Protein AF-A0A7C3TQ28-F1 (afdb_monomer)

Mean predicted aligned error: 7.17 Å

Foldseek 3Di:
DVVVPDPPDPQDPVNVQQDLDLVSDPDPCCCRPPPHPNVVCLQVLNDDDDDDDDDPPPCPVSVLVNSVNSHQAAEDEDELQVAEPVNVVVVVVVVVVCVPVGHYHYHYPPCVSRDD

pLDDT: mean 84.2, std 14.9, range [29.84, 94.56]

Structure (mmCIF, N/CA/C/O backbone):
data_AF-A0A7C3TQ28-F1
#
_entry.id   AF-A0A7C3TQ28-F1
#
loop_
_atom_site.group_PDB
_atom_site.id
_atom_site.type_symbol
_atom_site.label_atom_id
_atom_site.label_alt_id
_atom_site.label_comp_id
_atom_site.label_asym_id
_atom_site.label_entity_id
_atom_site.label_seq_id
_atom_site.pdbx_PDB_ins_code
_atom_site.Cartn_x
_atom_site.Cartn_y
_atom_site.Cartn_z
_atom_site.occupancy
_atom_site.B_iso_or_equiv
_atom_site.auth_seq_id
_atom_site.auth_comp_id
_atom_site.auth_asym_id
_atom_site.auth_atom_id
_atom_site.pdbx_PDB_model_num
ATOM 1 N N . MET A 1 1 ? -6.542 19.954 14.123 1.00 40.75 1 MET A N 1
ATOM 2 C CA . MET A 1 1 ? -6.473 18.575 13.577 1.00 40.75 1 MET A CA 1
ATOM 3 C C . MET A 1 1 ? -6.877 18.486 12.107 1.00 40.75 1 MET A C 1
ATOM 5 O O . MET A 1 1 ? -6.387 17.595 11.436 1.00 40.75 1 MET A O 1
ATOM 9 N N . THR A 1 2 ? -7.681 19.415 11.577 1.00 30.30 2 THR A N 1
ATOM 10 C CA . THR A 1 2 ? -8.014 19.492 10.137 1.00 30.30 2 THR A CA 1
ATOM 11 C C . THR A 1 2 ? -6.888 20.097 9.282 1.00 30.30 2 THR A C 1
ATOM 13 O O . THR A 1 2 ? -6.755 19.768 8.112 1.00 30.30 2 THR A O 1
ATOM 16 N N . GLU A 1 3 ? -6.019 20.922 9.873 1.00 29.84 3 GLU A N 1
ATOM 17 C CA . GLU A 1 3 ? -4.940 21.629 9.154 1.00 29.84 3 GLU A CA 1
ATOM 18 C C . GLU A 1 3 ? -3.706 20.771 8.822 1.00 29.84 3 GLU A C 1
ATOM 20 O O . GLU A 1 3 ? -2.840 21.217 8.077 1.00 29.84 3 GLU A O 1
ATOM 25 N N . LEU A 1 4 ? -3.620 19.528 9.316 1.00 40.38 4 LEU A N 1
ATOM 26 C 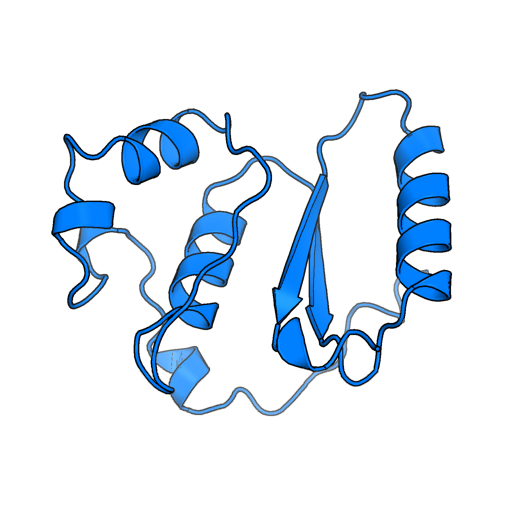CA . LEU A 1 4 ? -2.503 18.628 8.992 1.00 40.38 4 LEU A CA 1
ATOM 27 C C . LEU A 1 4 ? -2.692 17.886 7.651 1.00 40.38 4 LEU A C 1
ATOM 29 O O . LEU A 1 4 ? -1.796 17.164 7.223 1.00 40.38 4 LEU A O 1
ATOM 33 N N . PHE A 1 5 ? -3.845 18.053 6.990 1.00 47.12 5 PHE A N 1
ATOM 34 C CA . PHE A 1 5 ? -4.251 17.232 5.840 1.00 47.12 5 PHE A CA 1
ATOM 35 C C . PHE A 1 5 ? -4.404 17.990 4.516 1.00 47.12 5 PHE A C 1
ATOM 37 O O . PHE A 1 5 ? -4.605 17.364 3.481 1.00 47.12 5 PHE A O 1
ATOM 44 N N . GLU A 1 6 ? -4.239 19.310 4.506 1.00 40.88 6 GLU A N 1
ATOM 45 C CA . GLU A 1 6 ? -4.383 20.133 3.300 1.00 40.88 6 GLU A CA 1
ATOM 46 C C . GLU A 1 6 ? -3.047 20.787 2.943 1.00 40.88 6 GLU A C 1
ATOM 48 O O . GLU A 1 6 ? -2.854 21.997 3.048 1.00 40.88 6 GLU A O 1
ATOM 53 N N . HIS A 1 7 ? -2.080 19.976 2.508 1.00 43.59 7 HIS A N 1
ATOM 54 C CA . HIS A 1 7 ? -0.952 20.521 1.763 1.00 43.59 7 HIS A CA 1
ATOM 55 C C . HIS A 1 7 ? -1.277 20.456 0.271 1.00 43.59 7 HIS A C 1
ATOM 57 O O . HIS A 1 7 ? -0.989 19.466 -0.406 1.00 43.59 7 HIS A O 1
ATOM 63 N N . ASN A 1 8 ? -1.882 21.540 -0.221 1.00 52.53 8 ASN A N 1
ATOM 64 C CA . ASN A 1 8 ? -2.004 21.869 -1.639 1.00 52.53 8 ASN A CA 1
ATOM 65 C C . ASN A 1 8 ? -0.602 21.908 -2.272 1.00 52.53 8 ASN A C 1
ATOM 67 O O . ASN A 1 8 ? 0.079 22.932 -2.307 1.00 52.53 8 ASN A O 1
ATOM 71 N N . LYS A 1 9 ? -0.138 20.748 -2.737 1.00 46.59 9 LYS A N 1
ATOM 72 C CA . LYS A 1 9 ? 1.142 20.568 -3.417 1.00 46.59 9 LYS A CA 1
ATOM 73 C C . LYS A 1 9 ? 0.840 20.462 -4.898 1.00 46.59 9 LYS A C 1
ATOM 75 O O . LYS A 1 9 ? 0.082 19.578 -5.286 1.00 46.59 9 LYS A O 1
ATOM 80 N N . ASN A 1 10 ? 1.444 21.339 -5.701 1.00 47.03 10 ASN A N 1
ATOM 81 C CA . ASN A 1 10 ? 1.522 21.222 -7.159 1.00 47.03 10 ASN A CA 1
ATOM 82 C C . ASN A 1 10 ? 1.535 19.745 -7.572 1.00 47.03 10 ASN A C 1
ATOM 84 O O . ASN A 1 10 ? 2.526 19.045 -7.354 1.00 47.03 10 ASN A O 1
ATOM 88 N N . LEU A 1 11 ? 0.400 19.263 -8.084 1.00 55.84 11 LEU A N 1
ATOM 89 C CA . LEU A 1 11 ? 0.210 17.862 -8.427 1.00 55.84 11 LEU A CA 1
ATOM 90 C C . LEU A 1 11 ? 1.281 17.490 -9.455 1.00 55.84 11 LEU A C 1
ATOM 92 O O . LEU A 1 11 ? 1.285 18.012 -10.573 1.00 55.84 11 LEU A O 1
ATOM 96 N N . LEU A 1 12 ? 2.220 16.623 -9.054 1.00 64.81 12 LEU A N 1
ATOM 97 C CA . LEU A 1 12 ? 3.269 16.100 -9.932 1.00 64.81 12 LEU A CA 1
ATOM 98 C C . LEU A 1 12 ? 2.622 15.602 -11.227 1.00 64.81 12 LEU A C 1
ATOM 100 O O . LEU A 1 12 ? 1.536 15.032 -11.175 1.00 64.81 12 LEU A O 1
ATOM 104 N N . LEU A 1 13 ? 3.267 15.745 -12.385 1.00 70.00 13 LEU A N 1
ATOM 105 C CA . LEU A 1 13 ? 2.697 15.228 -13.640 1.00 70.00 13 LEU A CA 1
ATOM 106 C C . LEU A 1 13 ? 2.318 13.743 -13.533 1.00 70.00 13 LEU A C 1
ATOM 108 O O . LEU A 1 13 ? 1.267 13.344 -14.019 1.00 70.00 13 LEU A O 1
ATOM 112 N N . SER A 1 14 ? 3.110 12.955 -12.801 1.00 68.94 14 SER A N 1
ATOM 113 C CA . SER A 1 14 ? 2.822 11.548 -12.499 1.00 68.94 14 SER A CA 1
ATOM 114 C C . SER A 1 14 ? 1.499 11.333 -11.762 1.00 68.94 14 SER A C 1
ATOM 116 O O . SER A 1 14 ? 0.874 10.290 -11.922 1.00 68.94 14 SER A O 1
ATOM 118 N N . SER A 1 15 ? 1.041 12.316 -10.984 1.00 70.94 15 SER A N 1
ATOM 119 C CA . SER A 1 15 ? -0.239 12.234 -10.287 1.00 70.94 15 SER A CA 1
ATOM 120 C C . SER A 1 15 ? -1.452 12.303 -11.227 1.00 70.94 15 SER A C 1
ATOM 122 O O . SER A 1 15 ? -2.513 11.791 -10.886 1.00 70.94 15 SER A O 1
ATOM 124 N N . ARG A 1 16 ? -1.287 12.876 -12.429 1.00 77.00 16 ARG A N 1
ATOM 125 C CA . ARG A 1 16 ? -2.346 12.988 -13.450 1.00 77.00 16 ARG A CA 1
ATOM 126 C C . ARG A 1 16 ? -2.591 11.689 -14.220 1.00 77.00 16 ARG A C 1
ATOM 128 O O . ARG A 1 16 ? -3.593 11.587 -14.912 1.00 77.00 16 ARG A O 1
ATOM 135 N N . PHE A 1 17 ? -1.674 10.729 -14.116 1.00 79.81 17 PHE A N 1
ATOM 136 C CA . PHE A 1 17 ? -1.713 9.455 -14.838 1.00 79.81 17 PHE A CA 1
ATOM 137 C C . PHE A 1 17 ? -1.817 8.257 -13.888 1.00 79.81 17 PHE A C 1
ATOM 139 O O . PHE A 1 17 ? -1.406 7.153 -14.246 1.00 79.81 17 PHE A O 1
ATOM 146 N N . LEU A 1 18 ? -2.299 8.458 -12.653 1.00 84.25 18 LEU A N 1
ATOM 147 C CA . LEU A 1 18 ? -2.566 7.310 -11.794 1.00 84.25 18 LEU A CA 1
ATOM 148 C C . LEU A 1 18 ? -3.729 6.494 -12.359 1.00 84.25 18 LEU A C 1
ATOM 150 O O . LEU A 1 18 ? -4.737 7.082 -12.738 1.00 84.25 18 LEU A O 1
ATOM 154 N N . PRO A 1 19 ? -3.610 5.161 -12.357 1.00 88.00 19 PRO A N 1
ATOM 155 C CA . PRO A 1 19 ? -4.718 4.300 -12.727 1.00 88.00 19 PRO A CA 1
ATOM 156 C C . PRO A 1 19 ? -5.860 4.435 -11.712 1.00 88.00 19 PRO A C 1
ATOM 158 O O . PRO A 1 19 ? -5.626 4.541 -10.502 1.00 88.00 19 PRO A O 1
ATOM 161 N N . GLU A 1 20 ? -7.096 4.391 -12.203 1.00 89.31 20 GLU A N 1
ATOM 162 C CA . GLU A 1 20 ? -8.319 4.380 -11.389 1.00 89.31 20 GLU A CA 1
ATOM 163 C C . GLU A 1 20 ? -8.812 2.947 -11.110 1.00 89.31 20 GLU A C 1
ATOM 165 O O . GLU A 1 20 ? -9.593 2.689 -10.185 1.00 89.31 20 GLU A O 1
ATOM 170 N N . SER A 1 21 ? -8.316 1.980 -11.882 1.00 91.19 21 SER A N 1
ATOM 171 C CA . SER A 1 21 ? -8.663 0.566 -11.778 1.00 91.19 21 SER A CA 1
ATOM 172 C C . SER A 1 21 ? -7.442 -0.344 -11.945 1.00 91.19 21 SER A C 1
ATOM 174 O O . SER A 1 21 ? -6.406 0.056 -12.474 1.00 91.19 21 SER A O 1
ATOM 176 N N . PHE A 1 22 ? -7.553 -1.602 -11.501 1.00 90.81 22 PHE A N 1
ATOM 177 C CA . PHE A 1 22 ? -6.498 -2.602 -11.723 1.00 90.81 22 PHE A CA 1
ATOM 178 C C . PHE A 1 22 ? -6.275 -2.896 -13.207 1.00 90.81 22 PHE A C 1
ATOM 180 O O . PHE A 1 22 ? -5.162 -3.234 -13.598 1.00 90.81 22 PHE A O 1
ATOM 187 N N . ASP A 1 23 ? -7.317 -2.751 -14.025 1.00 89.44 23 ASP A N 1
ATOM 188 C CA . ASP A 1 23 ? -7.265 -3.057 -15.454 1.00 89.44 23 ASP A CA 1
ATOM 189 C C . ASP A 1 23 ? -6.555 -1.941 -16.255 1.00 89.44 23 ASP A C 1
ATOM 191 O O . ASP A 1 23 ? -5.995 -2.207 -17.317 1.00 89.44 23 ASP A O 1
ATOM 195 N N . GLU A 1 24 ? -6.493 -0.718 -15.713 1.00 90.38 24 GLU A N 1
ATOM 196 C CA . GLU A 1 24 ? -5.674 0.394 -16.228 1.00 90.38 24 GLU A CA 1
ATOM 197 C C . GLU A 1 24 ? -4.207 0.326 -15.781 1.00 90.38 24 GLU A C 1
ATOM 199 O O . GLU A 1 24 ? -3.355 1.046 -16.310 1.00 90.38 24 GLU A O 1
ATOM 204 N N . PHE A 1 25 ? -3.884 -0.515 -14.794 1.00 90.81 25 PHE A N 1
ATOM 205 C CA . PHE A 1 25 ? -2.525 -0.618 -14.280 1.00 90.81 25 PHE A CA 1
ATOM 206 C C . PHE A 1 25 ? -1.621 -1.307 -15.309 1.00 90.81 25 PHE A C 1
ATOM 208 O O . PHE A 1 25 ? -1.733 -2.503 -15.587 1.00 90.81 25 PHE A O 1
ATOM 215 N N . VAL A 1 26 ? -0.683 -0.550 -15.878 1.00 89.25 26 VAL A N 1
ATOM 216 C CA . VAL A 1 26 ? 0.249 -1.078 -16.878 1.00 89.25 26 VAL A CA 1
ATOM 217 C C . VAL A 1 26 ? 1.351 -1.892 -16.197 1.00 89.25 26 VAL A C 1
ATOM 219 O O . VAL A 1 26 ? 2.112 -1.388 -15.372 1.00 89.25 26 VAL A O 1
ATOM 222 N N . GLY A 1 27 ? 1.477 -3.161 -16.591 1.00 87.00 27 GLY A N 1
ATOM 223 C CA . GLY A 1 27 ? 2.468 -4.088 -16.040 1.00 87.00 27 GLY A CA 1
ATOM 224 C C . GLY A 1 27 ? 1.956 -4.851 -14.816 1.00 87.00 27 GLY A C 1
ATOM 225 O O . GLY A 1 27 ? 0.772 -4.838 -14.511 1.00 87.00 27 GLY A O 1
ATOM 226 N N . GLN A 1 28 ? 2.842 -5.597 -14.148 1.00 87.56 28 GLN A N 1
ATOM 227 C CA . GLN A 1 28 ? 2.527 -6.345 -12.916 1.00 87.56 28 GLN A CA 1
ATOM 228 C C . GLN A 1 28 ? 1.303 -7.289 -13.002 1.00 87.56 28 GLN A C 1
ATOM 230 O O . GLN A 1 28 ? 0.687 -7.601 -11.986 1.00 87.56 28 GLN A O 1
ATOM 235 N N . LYS A 1 29 ? 0.961 -7.811 -14.193 1.00 87.81 29 LYS A N 1
ATOM 236 C CA . LYS A 1 29 ? -0.205 -8.704 -14.396 1.00 87.81 29 LYS A CA 1
ATOM 237 C C . LYS A 1 29 ? -0.195 -9.941 -13.493 1.00 87.81 29 LYS A C 1
ATOM 239 O O . LYS A 1 29 ? -1.247 -10.414 -13.084 1.00 87.81 29 LYS A O 1
ATOM 244 N N . HIS A 1 30 ? 0.985 -10.452 -13.156 1.00 87.25 30 HIS A N 1
ATOM 245 C CA . HIS A 1 30 ? 1.121 -11.578 -12.232 1.00 87.25 30 HIS A CA 1
ATOM 246 C C . HIS A 1 30 ? 0.652 -11.239 -10.802 1.00 87.25 30 HIS A C 1
ATOM 248 O O . HIS A 1 30 ? 0.215 -12.132 -10.088 1.00 87.25 30 HIS A O 1
ATOM 254 N N . LEU A 1 31 ? 0.688 -9.961 -10.404 1.00 89.00 31 LEU A N 1
ATOM 255 C CA . LEU A 1 31 ? 0.214 -9.475 -9.102 1.00 89.00 31 LEU A CA 1
ATOM 256 C C . LEU A 1 31 ? -1.208 -8.908 -9.134 1.00 89.00 31 LEU A C 1
ATOM 258 O O . LEU A 1 31 ? -1.828 -8.840 -8.082 1.00 89.00 31 LEU A O 1
ATOM 262 N N . LEU A 1 32 ? -1.691 -8.444 -10.294 1.00 91.44 32 LEU A N 1
ATOM 263 C CA . LEU A 1 32 ? -2.949 -7.684 -10.418 1.00 91.44 32 LEU A CA 1
ATOM 264 C C . LEU A 1 32 ? -3.969 -8.310 -11.387 1.00 91.44 32 LEU A C 1
ATOM 266 O O . LEU A 1 32 ? -5.003 -7.709 -11.692 1.00 91.44 32 LEU A O 1
ATOM 270 N N . SER A 1 33 ? -3.703 -9.516 -11.894 1.00 91.56 33 SER A N 1
ATOM 271 C CA . SER A 1 33 ? -4.696 -10.284 -12.656 1.00 91.56 33 SER A CA 1
ATOM 272 C C . SER A 1 33 ? -5.898 -10.629 -11.779 1.00 91.56 33 SER A C 1
ATOM 274 O O . SER A 1 33 ? -5.790 -10.670 -10.554 1.00 91.56 33 SER A O 1
ATOM 276 N N . LYS A 1 34 ? -7.053 -10.875 -12.406 1.00 90.06 34 LYS A N 1
ATOM 277 C CA . LYS A 1 34 ? -8.306 -11.198 -11.700 1.00 90.06 34 LYS A CA 1
ATOM 278 C C . LYS A 1 34 ? -8.165 -12.395 -10.755 1.00 90.06 34 LYS A C 1
ATOM 280 O O . LYS A 1 34 ? -8.732 -12.367 -9.676 1.00 90.06 34 LYS A O 1
ATOM 285 N N . ASP A 1 35 ? -7.332 -13.365 -11.122 1.00 90.81 35 ASP A N 1
ATOM 286 C CA . ASP A 1 35 ? -7.096 -14.580 -10.331 1.00 90.81 35 ASP A CA 1
ATOM 287 C C . ASP A 1 35 ? -5.914 -14.445 -9.354 1.00 90.81 35 ASP A C 1
ATOM 289 O O . ASP A 1 35 ? -5.531 -15.403 -8.681 1.00 90.81 35 ASP A O 1
ATOM 293 N N . SER A 1 36 ? -5.282 -13.269 -9.285 1.00 93.62 36 SER A N 1
ATOM 294 C CA . SER A 1 36 ? -4.155 -13.059 -8.381 1.00 93.62 36 SER A CA 1
ATOM 295 C C . SER A 1 36 ? -4.622 -12.914 -6.935 1.00 93.62 36 SER A C 1
ATOM 297 O O . SER A 1 36 ? -5.611 -12.243 -6.620 1.00 93.62 36 SER A O 1
ATOM 299 N N . VAL A 1 37 ? -3.838 -13.501 -6.030 1.00 93.19 37 VAL A N 1
ATOM 300 C CA . VAL A 1 37 ? -4.091 -13.444 -4.585 1.00 93.19 37 VAL A CA 1
ATOM 301 C C . VAL A 1 37 ? -4.110 -11.999 -4.092 1.00 93.19 37 VAL A C 1
ATOM 303 O O . VAL A 1 37 ? -4.990 -11.625 -3.326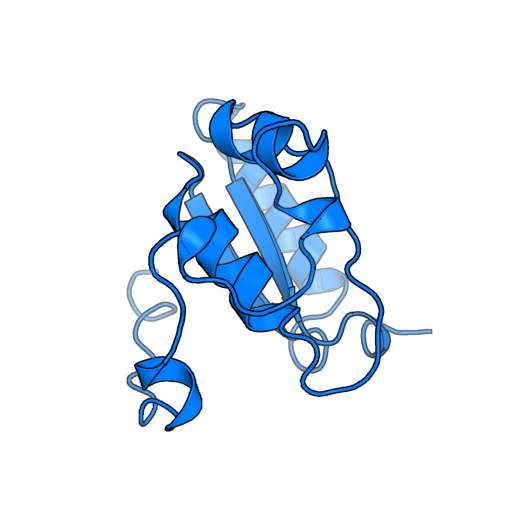 1.00 93.19 37 VAL A O 1
ATOM 306 N N . LEU A 1 38 ? -3.175 -11.163 -4.556 1.00 93.56 38 LEU A N 1
ATOM 307 C CA . LEU A 1 38 ? -3.104 -9.771 -4.123 1.00 93.56 38 LEU A CA 1
ATOM 308 C C . LEU A 1 38 ? -4.351 -8.985 -4.550 1.00 93.56 38 LEU A C 1
ATOM 310 O O . LEU A 1 38 ? -4.936 -8.323 -3.700 1.00 93.56 38 LEU A O 1
ATOM 314 N N . ARG A 1 39 ? -4.798 -9.082 -5.813 1.00 93.94 39 ARG A N 1
ATOM 315 C CA . ARG A 1 39 ? -6.038 -8.414 -6.249 1.00 93.94 39 ARG A CA 1
ATOM 316 C C . ARG A 1 39 ? -7.241 -8.873 -5.430 1.00 93.94 39 ARG A C 1
ATOM 318 O O . ARG A 1 39 ? -7.965 -8.020 -4.930 1.00 93.94 39 A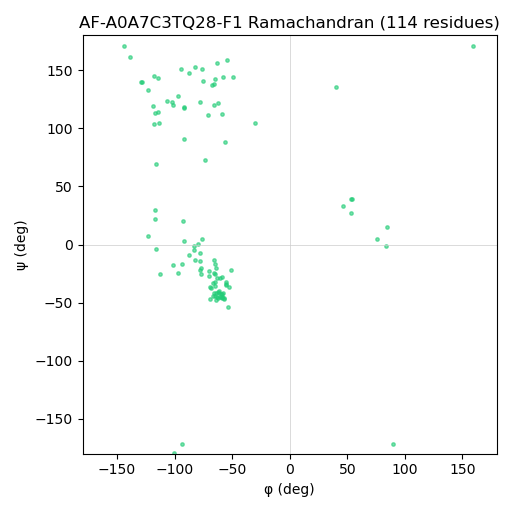RG A O 1
ATOM 325 N N . THR A 1 40 ? -7.383 -10.181 -5.221 1.00 93.94 40 THR A N 1
ATOM 326 C CA . THR A 1 40 ? -8.467 -10.757 -4.407 1.00 93.94 40 THR A CA 1
ATOM 327 C C . THR A 1 40 ? -8.466 -10.179 -2.989 1.00 93.94 40 THR A C 1
ATOM 329 O O . THR A 1 40 ? -9.491 -9.714 -2.503 1.00 93.94 40 THR A O 1
ATOM 332 N N . LEU A 1 41 ? -7.303 -10.119 -2.331 1.00 94.56 41 LEU A N 1
ATOM 333 C CA . LEU A 1 41 ? -7.184 -9.562 -0.979 1.00 94.56 41 LEU A CA 1
ATOM 334 C C . LEU A 1 41 ? -7.505 -8.064 -0.910 1.00 94.56 41 LEU A C 1
ATOM 336 O O . LEU A 1 41 ? -8.051 -7.613 0.100 1.00 94.56 41 LEU A O 1
ATOM 340 N N . ILE A 1 42 ? -7.153 -7.297 -1.949 1.00 93.62 42 ILE A N 1
ATOM 341 C CA . ILE A 1 42 ? -7.489 -5.870 -2.021 1.00 93.62 42 ILE A CA 1
ATOM 342 C C . ILE A 1 42 ? -8.999 -5.697 -2.220 1.00 93.62 42 ILE A C 1
ATOM 344 O O . ILE A 1 42 ? -9.609 -4.899 -1.516 1.00 93.62 42 ILE A O 1
ATOM 348 N N . GLU A 1 43 ? -9.602 -6.444 -3.148 1.00 92.56 43 GLU A N 1
ATOM 349 C CA . GLU A 1 43 ? -11.039 -6.374 -3.451 1.00 92.56 43 GLU A CA 1
ATOM 350 C C . GLU A 1 43 ? -11.911 -6.839 -2.272 1.00 92.56 43 GLU A C 1
ATOM 352 O O . GLU A 1 43 ? -12.981 -6.281 -2.046 1.00 92.56 43 GLU A O 1
ATOM 357 N N . GLU A 1 44 ? -11.437 -7.798 -1.472 1.00 94.25 44 GLU A N 1
ATOM 358 C CA . GLU A 1 44 ? -12.117 -8.249 -0.252 1.00 94.25 44 GLU A CA 1
ATOM 359 C C . GLU A 1 44 ? -11.848 -7.368 0.987 1.00 94.25 44 GLU A C 1
ATOM 361 O O . GLU A 1 44 ? -12.383 -7.654 2.059 1.00 94.25 44 GLU A O 1
ATOM 366 N N . ASP A 1 45 ? -11.027 -6.314 0.879 1.00 92.94 45 ASP A N 1
ATOM 367 C CA . ASP A 1 45 ? -10.611 -5.449 2.000 1.00 92.94 45 ASP A CA 1
ATOM 368 C C . ASP A 1 45 ? -9.996 -6.239 3.185 1.00 92.94 45 ASP A C 1
ATOM 370 O O . ASP A 1 45 ? -10.231 -5.954 4.370 1.00 92.94 45 ASP A O 1
ATOM 374 N N . LYS A 1 46 ? -9.199 -7.266 2.849 1.00 92.88 46 LYS A N 1
ATOM 375 C CA . LYS A 1 46 ? -8.518 -8.195 3.778 1.00 92.88 46 LYS A CA 1
ATOM 376 C C . LYS A 1 46 ? -6.992 -8.107 3.686 1.00 92.88 46 LYS A C 1
ATOM 378 O O . LYS A 1 46 ? -6.281 -9.090 3.901 1.00 92.88 46 LYS A O 1
ATOM 383 N N . LEU A 1 47 ? -6.474 -6.933 3.342 1.00 89.31 47 LEU A N 1
ATOM 384 C CA . LEU A 1 47 ? -5.035 -6.726 3.234 1.00 89.31 47 LEU A CA 1
ATOM 385 C C . LEU A 1 47 ? -4.345 -6.863 4.592 1.00 89.31 47 LEU A C 1
ATOM 387 O O . LEU A 1 47 ? -4.806 -6.346 5.607 1.00 89.31 47 LEU A O 1
ATOM 391 N N . PHE A 1 48 ? -3.201 -7.536 4.573 1.00 90.25 48 PHE A N 1
ATOM 392 C CA . PHE A 1 48 ? -2.230 -7.549 5.661 1.00 90.25 48 PHE A CA 1
ATOM 393 C C . PHE A 1 48 ? -1.077 -6.584 5.341 1.00 90.25 48 PHE A C 1
ATOM 395 O O . PHE A 1 48 ? -1.080 -5.920 4.305 1.00 90.25 48 PHE A O 1
ATOM 402 N N . SER A 1 49 ? -0.081 -6.484 6.223 1.00 92.44 49 SER A N 1
ATOM 403 C CA . SER A 1 49 ? 1.096 -5.640 5.986 1.00 92.44 49 SER A CA 1
ATOM 404 C C . SER A 1 49 ? 1.880 -6.100 4.754 1.00 92.44 49 SER A C 1
ATOM 406 O O . SER A 1 49 ? 2.360 -7.230 4.702 1.00 92.44 49 SER A O 1
ATOM 408 N N . LEU A 1 50 ? 2.050 -5.209 3.778 1.00 93.12 50 LEU A N 1
ATOM 409 C CA . LEU A 1 50 ? 2.744 -5.487 2.520 1.00 93.12 50 LEU A CA 1
ATOM 410 C C . LEU A 1 50 ? 3.985 -4.608 2.376 1.00 93.12 50 LEU A C 1
ATOM 412 O O . LEU A 1 50 ? 3.978 -3.436 2.748 1.00 93.12 50 LEU A O 1
ATOM 416 N N . ILE A 1 51 ? 5.031 -5.166 1.768 1.00 92.62 51 ILE A N 1
ATOM 417 C CA . ILE A 1 51 ? 6.204 -4.415 1.317 1.00 92.62 51 ILE A CA 1
ATOM 418 C C . ILE A 1 51 ? 6.297 -4.574 -0.196 1.00 92.62 51 ILE A C 1
ATOM 420 O O . ILE A 1 51 ? 6.463 -5.682 -0.705 1.00 92.62 51 ILE A O 1
ATOM 424 N N . PHE A 1 52 ? 6.217 -3.459 -0.921 1.00 92.62 52 PHE A N 1
ATOM 425 C CA . PHE A 1 52 ? 6.483 -3.444 -2.354 1.00 92.62 52 PHE A CA 1
ATOM 426 C C . PHE A 1 52 ? 7.958 -3.129 -2.601 1.00 92.62 52 PHE A C 1
ATOM 428 O O . PHE A 1 52 ? 8.437 -2.049 -2.261 1.00 92.62 52 PHE A O 1
ATOM 435 N N . TYR A 1 53 ? 8.673 -4.060 -3.230 1.00 90.94 53 TYR A N 1
ATOM 436 C CA . TYR A 1 53 ? 10.078 -3.904 -3.601 1.00 90.94 53 TYR A CA 1
ATOM 437 C C . TYR A 1 53 ? 10.244 -3.891 -5.122 1.00 90.94 53 TYR A C 1
ATOM 439 O O . TYR A 1 53 ? 9.552 -4.597 -5.852 1.00 90.94 53 TYR A O 1
ATOM 447 N N . GLY A 1 54 ? 11.171 -3.071 -5.610 1.00 89.88 54 GLY A N 1
ATOM 448 C CA . GLY A 1 54 ? 11.563 -3.052 -7.015 1.00 89.88 54 GLY A CA 1
ATOM 449 C C . GLY A 1 54 ? 12.232 -1.738 -7.421 1.00 89.88 54 GLY A C 1
ATOM 450 O O . GLY A 1 54 ? 12.189 -0.775 -6.651 1.00 89.88 54 GLY A O 1
ATOM 451 N N . PRO A 1 55 ? 12.799 -1.662 -8.636 1.00 89.25 55 PRO A N 1
ATOM 452 C CA . PRO A 1 55 ? 13.431 -0.454 -9.176 1.00 89.25 55 PRO A CA 1
ATOM 453 C C . PRO A 1 55 ? 12.527 0.796 -9.160 1.00 89.25 55 PRO A C 1
ATOM 455 O O . PRO A 1 55 ? 11.298 0.675 -9.095 1.00 89.25 55 PRO A O 1
ATOM 458 N N . PRO A 1 56 ? 13.084 2.019 -9.218 1.00 86.75 56 PRO A N 1
ATOM 459 C CA . PRO A 1 56 ? 12.279 3.229 -9.390 1.00 86.75 56 PRO A CA 1
ATOM 460 C C . PRO A 1 56 ? 11.440 3.148 -10.677 1.00 86.75 56 PRO A C 1
ATOM 462 O O . PRO A 1 56 ? 11.864 2.570 -11.673 1.00 86.75 56 PRO A O 1
ATOM 465 N N . GLY A 1 57 ? 10.220 3.693 -10.647 1.00 84.50 57 GLY A N 1
ATOM 466 C CA . GLY A 1 57 ? 9.317 3.692 -11.808 1.00 84.50 57 GLY A CA 1
ATOM 467 C C . GLY A 1 57 ? 8.480 2.420 -12.017 1.00 84.50 57 GLY A C 1
ATOM 468 O O . GLY A 1 57 ? 7.636 2.407 -12.902 1.00 84.50 57 GLY A O 1
ATOM 469 N N . THR A 1 58 ? 8.609 1.381 -11.181 1.00 88.69 58 THR A N 1
ATOM 470 C CA . THR A 1 58 ? 7.802 0.141 -11.303 1.00 88.69 58 THR A CA 1
ATOM 471 C C . THR A 1 58 ? 6.351 0.245 -10.819 1.00 88.69 58 THR A C 1
ATOM 473 O O . THR A 1 58 ? 5.647 -0.762 -10.765 1.00 88.69 58 THR A O 1
ATOM 476 N N . GLY A 1 59 ? 5.901 1.441 -10.432 1.00 88.75 59 GLY A N 1
ATOM 477 C CA . GLY A 1 59 ? 4.514 1.686 -10.032 1.00 88.75 59 GLY A CA 1
ATOM 478 C C . GLY A 1 59 ? 4.174 1.377 -8.569 1.00 88.75 59 GLY A C 1
ATOM 479 O O . GLY A 1 59 ? 2.999 1.339 -8.238 1.00 88.75 59 GLY A O 1
ATOM 480 N N . LYS A 1 60 ? 5.152 1.208 -7.667 1.00 92.31 60 LYS A N 1
ATOM 481 C CA . LYS A 1 60 ? 4.912 0.921 -6.231 1.00 92.31 60 LYS A CA 1
ATOM 482 C C . LYS A 1 60 ? 3.983 1.937 -5.556 1.00 92.31 60 LYS A C 1
ATOM 484 O O . LYS A 1 60 ? 2.948 1.568 -5.012 1.00 92.31 60 LYS A O 1
ATOM 489 N N . THR A 1 61 ? 4.316 3.223 -5.660 1.00 89.75 61 THR A N 1
ATOM 490 C CA . THR A 1 61 ? 3.496 4.307 -5.099 1.00 89.75 61 THR A CA 1
ATOM 491 C C . THR A 1 61 ? 2.148 4.424 -5.814 1.00 89.75 61 THR A C 1
ATOM 493 O O . THR A 1 61 ? 1.144 4.743 -5.184 1.00 89.75 61 THR A O 1
ATOM 496 N N . ALA A 1 62 ? 2.092 4.131 -7.120 1.00 90.88 62 ALA A N 1
ATOM 497 C CA . ALA A 1 62 ? 0.830 4.106 -7.858 1.00 90.88 62 ALA A CA 1
ATOM 498 C C . ALA A 1 62 ? -0.089 2.979 -7.361 1.00 90.88 62 ALA A C 1
ATOM 500 O O . ALA A 1 62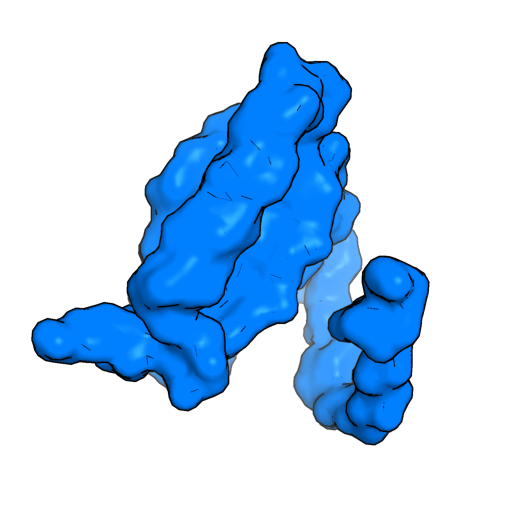 ? -1.275 3.207 -7.148 1.00 90.88 62 ALA A O 1
ATOM 501 N N . LEU A 1 63 ? 0.469 1.794 -7.099 1.00 92.44 63 LEU A N 1
ATOM 502 C CA . LEU A 1 63 ? -0.263 0.655 -6.558 1.00 92.44 63 LEU A CA 1
ATOM 503 C C . LEU A 1 63 ? -0.744 0.926 -5.130 1.00 92.44 63 LEU A C 1
ATOM 505 O O . LEU A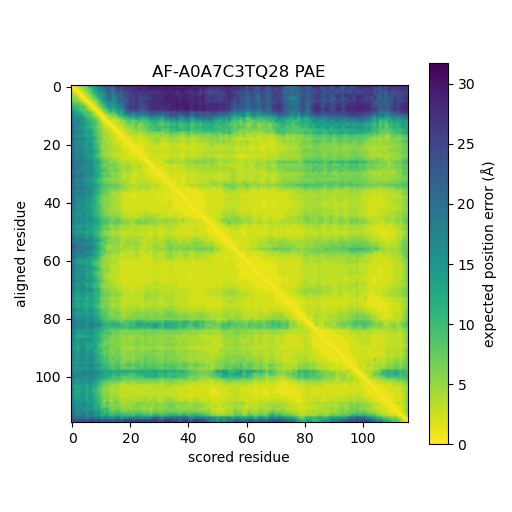 1 63 ? -1.908 0.685 -4.832 1.00 92.44 63 LEU A O 1
ATOM 509 N N . ALA A 1 64 ? 0.103 1.492 -4.268 1.00 92.75 64 ALA A N 1
ATOM 510 C CA . ALA A 1 64 ? -0.297 1.871 -2.914 1.00 92.75 64 ALA A CA 1
ATOM 511 C C . ALA A 1 64 ? -1.473 2.868 -2.919 1.00 92.75 64 ALA A C 1
ATOM 513 O O . ALA A 1 64 ? -2.431 2.710 -2.166 1.00 92.75 64 ALA A O 1
ATOM 514 N N . LYS A 1 65 ? -1.450 3.851 -3.827 1.00 91.19 65 LYS A N 1
ATOM 515 C CA . LYS A 1 65 ? -2.553 4.808 -4.010 1.00 91.19 65 LYS A CA 1
ATOM 516 C C . LYS A 1 65 ? -3.813 4.172 -4.596 1.00 91.19 65 LYS A C 1
ATOM 518 O O . LYS A 1 65 ? -4.912 4.542 -4.198 1.00 91.19 65 LYS A O 1
ATOM 523 N N . LEU A 1 66 ? -3.680 3.216 -5.514 1.00 92.12 66 LEU A N 1
ATOM 524 C CA . LEU A 1 66 ? -4.827 2.468 -6.030 1.00 92.12 66 LEU A CA 1
ATOM 525 C C . LEU A 1 66 ? -5.486 1.640 -4.917 1.00 92.12 66 LEU A C 1
ATOM 527 O O . LEU A 1 66 ? -6.706 1.647 -4.791 1.00 92.12 66 LEU A O 1
ATOM 531 N N . ILE A 1 67 ? -4.685 0.998 -4.064 1.00 93.56 67 ILE A N 1
ATOM 532 C CA . ILE A 1 67 ? -5.163 0.274 -2.879 1.00 93.56 67 ILE A CA 1
ATOM 533 C C . ILE A 1 67 ? -5.899 1.218 -1.922 1.00 93.56 67 ILE A C 1
ATOM 535 O O . ILE A 1 67 ? -6.999 0.892 -1.483 1.00 93.56 67 ILE A O 1
ATOM 539 N N . ALA A 1 68 ? -5.346 2.407 -1.656 1.00 93.44 68 ALA A N 1
ATOM 540 C CA . ALA A 1 68 ? -5.989 3.428 -0.826 1.00 93.44 68 ALA A CA 1
ATOM 541 C C . ALA A 1 68 ? -7.394 3.814 -1.319 1.00 93.44 68 ALA A C 1
ATOM 543 O O . ALA A 1 68 ? -8.273 4.068 -0.507 1.00 93.44 68 ALA A O 1
ATOM 544 N N . LYS A 1 69 ? -7.620 3.830 -2.640 1.00 91.31 69 LYS A N 1
ATOM 545 C CA . LYS A 1 69 ? -8.938 4.113 -3.233 1.00 91.31 69 LYS A CA 1
ATOM 546 C C . LYS A 1 69 ? -9.921 2.940 -3.153 1.00 91.31 69 LYS A C 1
ATOM 548 O O . LYS A 1 69 ? -11.114 3.145 -3.352 1.00 91.31 69 LYS A O 1
ATOM 553 N N . LYS A 1 70 ? -9.432 1.713 -2.960 1.00 91.94 70 LYS A N 1
ATOM 554 C CA . LYS A 1 70 ? -10.246 0.484 -2.968 1.00 91.94 70 LYS A CA 1
ATOM 555 C C . LYS A 1 70 ? -10.562 -0.045 -1.569 1.00 91.94 70 LYS A C 1
ATOM 557 O O . LYS A 1 70 ? -11.481 -0.843 -1.436 1.00 91.94 70 LYS A O 1
ATOM 562 N N . THR A 1 71 ? -9.827 0.388 -0.547 1.00 92.62 71 THR A N 1
ATOM 563 C CA . THR A 1 71 ? -10.085 0.011 0.849 1.00 92.62 71 THR A CA 1
ATOM 564 C C . THR A 1 71 ? -11.191 0.865 1.474 1.00 92.62 71 THR A C 1
ATOM 566 O O . THR A 1 71 ? -11.366 2.027 1.117 1.00 92.62 71 THR A O 1
ATOM 569 N N . ASN A 1 72 ? -11.887 0.312 2.470 1.00 92.38 72 ASN A N 1
ATOM 570 C CA . ASN A 1 72 ? -12.815 1.054 3.335 1.00 92.38 72 ASN A CA 1
ATOM 571 C C . ASN A 1 72 ? -12.129 1.584 4.614 1.00 92.38 72 ASN A C 1
ATOM 573 O O . ASN A 1 72 ? -12.788 1.846 5.621 1.00 92.38 72 ASN A O 1
ATOM 577 N N . SER A 1 73 ? -10.798 1.685 4.602 1.00 92.31 73 SER A N 1
ATOM 578 C CA . SER A 1 73 ? -9.986 2.134 5.736 1.00 92.31 73 SER A CA 1
ATOM 579 C C . SER A 1 73 ? -9.689 3.630 5.670 1.00 92.31 73 SER A C 1
ATOM 581 O O . SER A 1 73 ? -9.528 4.195 4.593 1.00 92.31 73 SER A O 1
ATOM 583 N N . GLU A 1 74 ? -9.511 4.256 6.830 1.00 92.88 74 GLU A N 1
ATOM 584 C CA . GLU A 1 74 ? -8.922 5.592 6.933 1.00 92.88 74 GLU A CA 1
ATOM 585 C C . GLU A 1 74 ? -7.453 5.524 6.486 1.00 92.88 74 GLU A C 1
ATOM 587 O O . GLU A 1 74 ? -6.651 4.770 7.050 1.00 92.88 74 GLU A O 1
ATOM 592 N N . VAL A 1 75 ? -7.091 6.283 5.453 1.00 92.94 75 VAL A N 1
ATOM 593 C CA . VAL A 1 75 ? -5.759 6.204 4.841 1.00 92.94 75 VAL A CA 1
ATOM 594 C C . VAL A 1 75 ? -4.849 7.291 5.397 1.00 92.94 75 VAL A C 1
ATOM 596 O O . VAL A 1 75 ? -5.157 8.478 5.328 1.00 92.94 75 VAL A O 1
ATOM 599 N N . VAL A 1 76 ? -3.676 6.884 5.877 1.00 91.69 76 VAL A N 1
ATOM 600 C CA . VAL A 1 76 ? -2.587 7.781 6.266 1.00 91.69 76 VAL A CA 1
ATOM 601 C C . VAL A 1 76 ? -1.418 7.538 5.324 1.00 91.69 76 VAL A C 1
ATOM 603 O O . VAL A 1 76 ? -0.830 6.459 5.327 1.00 91.69 76 VAL A O 1
ATOM 606 N N . HIS A 1 77 ? -1.072 8.531 4.506 1.00 91.06 77 HIS A N 1
ATOM 607 C CA . HIS A 1 77 ? 0.070 8.455 3.593 1.00 91.06 77 HIS A CA 1
ATOM 608 C C . HIS A 1 77 ? 1.212 9.332 4.102 1.00 91.06 77 HIS A C 1
ATOM 610 O O . HIS A 1 77 ? 1.033 10.529 4.312 1.00 91.06 77 HIS A O 1
ATOM 616 N N . THR A 1 78 ? 2.386 8.737 4.305 1.00 90.12 78 THR A N 1
ATOM 617 C CA . THR A 1 78 ? 3.583 9.431 4.785 1.00 90.12 78 THR A CA 1
ATOM 618 C C . THR A 1 78 ? 4.856 8.883 4.129 1.00 90.12 78 THR A C 1
ATOM 620 O O . THR A 1 78 ? 4.824 7.887 3.402 1.00 90.12 78 THR A O 1
ATOM 623 N N . ASN A 1 79 ? 5.989 9.551 4.348 1.00 88.69 79 ASN A N 1
ATOM 624 C CA . ASN A 1 79 ? 7.295 9.158 3.822 1.00 88.69 79 ASN A CA 1
ATOM 625 C C . ASN A 1 79 ? 8.293 8.970 4.971 1.00 88.69 79 ASN A C 1
ATOM 627 O O . ASN A 1 79 ? 8.422 9.841 5.833 1.00 88.69 79 ASN A O 1
ATOM 631 N N . ALA A 1 80 ? 9.029 7.859 4.948 1.00 88.19 80 ALA A N 1
ATOM 632 C CA . ALA A 1 80 ? 9.966 7.484 6.006 1.00 88.19 80 ALA A CA 1
ATOM 633 C C . ALA A 1 80 ? 11.173 8.425 6.165 1.00 88.19 80 ALA A C 1
ATOM 635 O O . ALA A 1 80 ? 11.875 8.349 7.166 1.00 88.19 80 ALA A O 1
ATOM 636 N N . THR A 1 81 ? 11.426 9.321 5.206 1.00 85.56 81 THR A N 1
ATOM 637 C CA . THR A 1 81 ? 12.469 10.359 5.330 1.00 85.56 81 THR A CA 1
ATOM 638 C C . THR A 1 81 ? 12.119 11.445 6.346 1.00 85.56 81 THR A C 1
ATOM 640 O O . THR A 1 81 ? 13.019 12.069 6.901 1.00 85.56 81 THR A O 1
ATOM 643 N N . VAL A 1 82 ? 10.824 11.683 6.581 1.00 81.62 82 VAL A N 1
ATOM 644 C CA . VAL A 1 82 ? 10.316 12.710 7.511 1.00 81.62 82 VAL A CA 1
ATOM 645 C C . VAL A 1 82 ? 9.618 12.071 8.712 1.00 81.62 82 VAL A C 1
ATOM 647 O O . VAL A 1 82 ? 9.549 12.673 9.777 1.00 81.62 82 VAL A O 1
ATOM 650 N N . PHE A 1 83 ? 9.096 10.856 8.547 1.00 79.75 83 PHE A N 1
ATOM 651 C CA . PHE A 1 83 ? 8.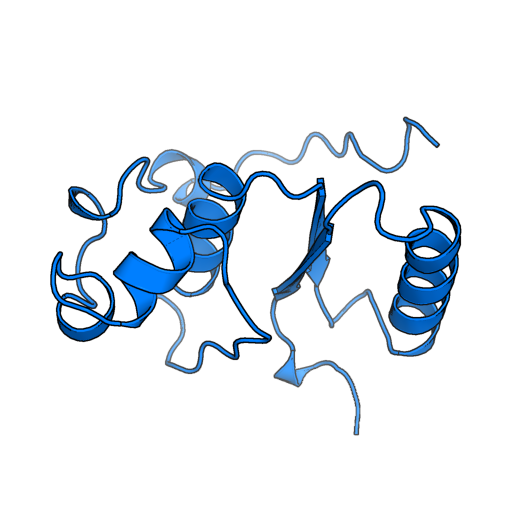255 10.179 9.526 1.00 79.75 83 PHE A CA 1
ATOM 652 C C . PHE A 1 83 ? 8.975 8.952 10.089 1.00 79.75 83 PHE A C 1
ATOM 654 O O . PHE A 1 83 ? 9.111 7.933 9.409 1.00 79.75 83 PHE A O 1
ATOM 661 N N . GLY A 1 84 ? 9.468 9.069 11.320 1.00 83.88 84 GLY A N 1
ATOM 662 C CA . GLY A 1 84 ? 10.279 8.059 11.981 1.00 83.88 84 GLY A CA 1
ATOM 663 C C . GLY A 1 84 ? 9.481 7.089 12.854 1.00 83.88 84 GLY A C 1
ATOM 664 O O . GLY A 1 84 ? 8.251 7.039 12.876 1.00 83.88 84 GLY A O 1
ATOM 665 N N . ILE A 1 85 ? 10.224 6.272 13.605 1.00 87.25 85 ILE A N 1
ATOM 666 C CA . ILE A 1 85 ? 9.666 5.297 14.554 1.00 87.25 85 ILE A CA 1
ATOM 667 C C . ILE A 1 85 ? 8.810 5.964 15.652 1.00 87.25 85 ILE A C 1
ATOM 669 O O . ILE A 1 85 ? 7.761 5.399 15.982 1.00 87.25 85 ILE A O 1
ATOM 673 N N . PRO A 1 86 ? 9.208 7.106 16.256 1.00 89.75 86 PRO A N 1
ATOM 674 C CA . PRO A 1 86 ? 8.391 7.773 17.270 1.00 89.75 86 PRO A CA 1
ATOM 675 C C . PRO A 1 86 ? 7.005 8.166 16.748 1.00 89.75 86 PRO A C 1
ATOM 677 O O . PRO A 1 86 ? 6.001 7.866 17.393 1.00 89.75 86 PRO A O 1
ATOM 680 N N . GLU A 1 87 ? 6.940 8.737 15.548 1.00 89.81 87 GLU A N 1
ATOM 681 C CA . GLU A 1 87 ? 5.702 9.206 14.933 1.00 89.81 87 GLU A CA 1
ATOM 682 C C . GLU A 1 87 ? 4.785 8.029 14.562 1.00 89.81 87 GLU A C 1
ATOM 684 O O . GLU A 1 87 ? 3.573 8.080 14.779 1.00 89.81 87 GLU A O 1
ATOM 689 N N . ILE A 1 88 ? 5.351 6.908 14.090 1.00 88.81 88 ILE A N 1
ATOM 690 C CA . ILE A 1 88 ? 4.591 5.668 13.843 1.00 88.81 88 ILE A CA 1
ATOM 691 C C . ILE A 1 88 ? 3.981 5.130 15.144 1.00 88.81 88 ILE A C 1
ATOM 693 O O . ILE A 1 88 ? 2.831 4.676 15.152 1.00 88.81 88 ILE A O 1
ATOM 697 N N . LYS A 1 89 ? 4.726 5.174 16.256 1.00 89.81 89 LYS A N 1
ATOM 698 C CA . LYS A 1 89 ? 4.222 4.740 17.569 1.00 89.81 89 LYS A CA 1
ATOM 699 C C . LYS A 1 89 ? 3.080 5.629 18.048 1.00 89.81 89 LYS A C 1
ATOM 70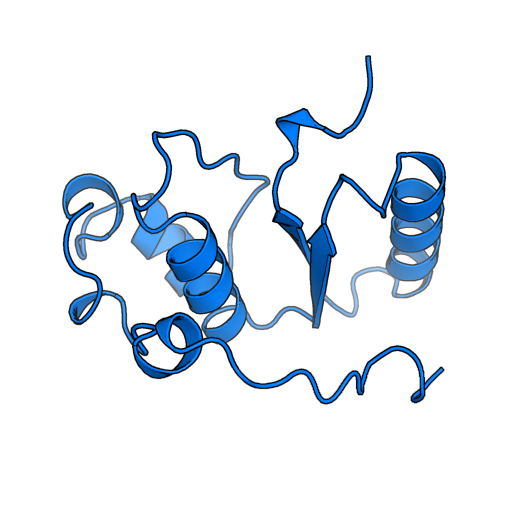1 O O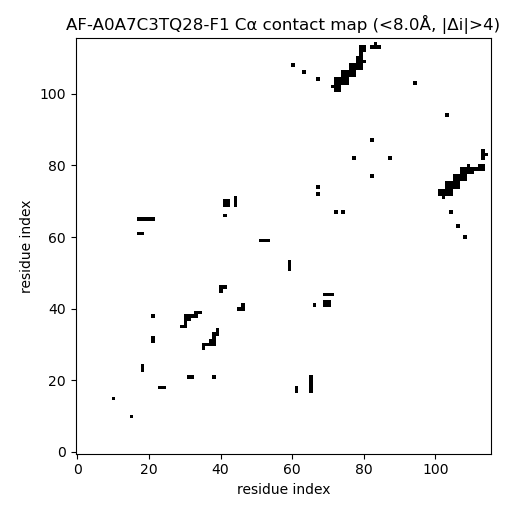 . LYS A 1 89 ? 2.069 5.107 18.514 1.00 89.81 89 LYS A O 1
ATOM 706 N N . GLU A 1 90 ? 3.219 6.942 17.908 1.00 92.25 90 GLU A N 1
ATOM 707 C CA . GLU A 1 90 ? 2.169 7.895 18.267 1.00 92.25 90 GLU A CA 1
ATOM 708 C C . GLU A 1 90 ? 0.903 7.680 17.430 1.00 92.25 90 GLU A C 1
ATOM 710 O O . GLU A 1 90 ? -0.194 7.557 17.981 1.00 92.25 90 GLU A O 1
ATOM 715 N N . LEU A 1 91 ? 1.052 7.521 16.112 1.00 90.81 91 LEU A N 1
ATOM 716 C CA . LEU A 1 91 ? -0.060 7.214 15.217 1.00 90.81 91 LEU A CA 1
ATOM 717 C C . LEU A 1 91 ? -0.757 5.906 15.616 1.00 90.81 91 LEU A C 1
ATOM 719 O O . LEU A 1 91 ? -1.982 5.854 15.706 1.00 90.81 91 LEU A O 1
ATOM 723 N N . THR A 1 92 ? 0.016 4.861 15.915 1.00 89.88 92 THR A N 1
ATOM 724 C CA . THR A 1 92 ? -0.522 3.565 16.353 1.00 89.88 92 THR A CA 1
ATOM 725 C C . THR A 1 92 ? -1.308 3.698 17.657 1.00 89.88 92 THR A C 1
ATOM 727 O O . THR A 1 92 ? -2.380 3.108 17.792 1.00 89.88 92 THR A O 1
ATOM 730 N N . ASN A 1 93 ? -0.812 4.487 18.613 1.00 92.06 93 ASN A N 1
ATOM 731 C CA . ASN A 1 93 ? -1.526 4.754 19.859 1.00 92.06 93 ASN A CA 1
ATOM 732 C C . ASN A 1 93 ? -2.837 5.492 19.590 1.00 92.06 93 ASN A C 1
ATOM 734 O O . ASN A 1 93 ? -3.876 5.074 20.092 1.00 92.06 93 ASN A O 1
ATOM 738 N N . THR A 1 94 ? -2.826 6.522 18.745 1.00 90.25 94 THR A N 1
ATOM 739 C CA . THR A 1 94 ? -4.041 7.241 18.333 1.00 90.25 94 THR A CA 1
ATOM 740 C C . THR A 1 94 ? -5.061 6.299 17.693 1.00 90.25 94 THR A C 1
ATOM 742 O O . THR A 1 94 ? -6.224 6.297 18.088 1.00 90.25 94 THR A O 1
ATOM 745 N N . ILE A 1 95 ? -4.629 5.420 16.786 1.00 91.56 95 ILE A N 1
ATOM 746 C CA . ILE A 1 95 ? -5.497 4.430 16.130 1.00 91.56 95 ILE A CA 1
ATOM 747 C C . ILE A 1 95 ? -6.125 3.462 17.143 1.00 91.56 95 ILE A C 1
ATOM 749 O O . ILE A 1 95 ? -7.310 3.141 17.039 1.00 91.56 95 ILE A O 1
ATOM 753 N N . ARG A 1 96 ? -5.373 3.026 18.161 1.00 88.88 96 ARG A N 1
ATOM 754 C CA . ARG A 1 96 ? -5.885 2.114 19.200 1.00 88.88 96 ARG A CA 1
ATOM 755 C C . ARG A 1 96 ? -7.069 2.687 19.982 1.00 88.88 96 ARG A C 1
ATOM 757 O O . ARG A 1 96 ? -7.920 1.906 20.402 1.00 88.88 96 ARG A O 1
ATOM 764 N N . HIS A 1 97 ? -7.173 4.010 20.121 1.00 90.94 97 HIS A N 1
ATOM 765 C CA . HIS A 1 97 ? -8.310 4.656 20.792 1.00 90.94 97 HIS A CA 1
ATOM 766 C C . HIS A 1 97 ? -9.642 4.441 20.061 1.00 90.94 97 HIS A C 1
ATOM 768 O O . HIS A 1 97 ? -10.699 4.539 20.675 1.00 90.94 97 HIS A O 1
ATOM 774 N N . TYR A 1 98 ? -9.615 4.096 18.771 1.00 89.50 98 TYR A N 1
ATOM 775 C CA . TYR A 1 98 ? -10.826 3.787 18.010 1.00 89.50 98 TYR A CA 1
ATOM 776 C C . TYR A 1 98 ? -11.355 2.367 18.263 1.00 89.50 98 TYR A C 1
ATOM 778 O O . TYR A 1 98 ? -12.358 1.996 17.663 1.00 89.50 98 TYR A O 1
ATOM 786 N N . HIS A 1 99 ? -10.710 1.556 19.119 1.00 84.31 99 HIS A N 1
ATOM 787 C CA . HIS A 1 99 ? -11.171 0.223 19.548 1.00 84.31 99 HIS A CA 1
ATOM 788 C C . HIS A 1 99 ? -11.668 -0.696 18.407 1.00 84.31 99 HIS A C 1
ATOM 790 O O . HIS A 1 99 ? -12.591 -1.485 18.588 1.00 84.31 99 HIS A O 1
ATOM 796 N N . GLY A 1 100 ? -11.073 -0.591 17.214 1.00 82.12 100 GLY A N 1
ATOM 797 C CA . GLY A 1 100 ? -11.462 -1.384 16.041 1.00 82.12 100 GLY A CA 1
ATOM 798 C C . GLY A 1 100 ? -12.759 -0.946 15.346 1.00 82.12 100 GLY A C 1
ATOM 799 O O . GLY A 1 100 ? -13.164 -1.588 14.383 1.00 82.12 100 GLY A O 1
ATOM 800 N N . GLN A 1 101 ? -13.389 0.154 15.772 1.00 88.31 101 GLN A N 1
ATOM 801 C CA . GLN A 1 101 ? -14.561 0.739 15.100 1.00 88.31 101 GLN A CA 1
ATOM 802 C C . GLN A 1 101 ? -14.226 1.274 13.702 1.00 88.31 101 GLN A C 1
ATOM 804 O O . GLN A 1 101 ? -15.102 1.383 12.848 1.00 88.31 101 GLN A O 1
ATOM 809 N N . LYS A 1 102 ? -12.952 1.610 13.472 1.00 89.00 102 LYS A N 1
ATOM 810 C CA . LYS A 1 102 ? -12.413 2.044 12.185 1.00 89.00 102 LYS A CA 1
ATOM 811 C C . LYS A 1 102 ? -11.185 1.215 11.824 1.00 89.00 102 LYS A C 1
ATOM 813 O O . LYS A 1 102 ? -10.348 0.939 12.686 1.00 89.00 102 LYS A O 1
ATOM 818 N N . LYS A 1 103 ? -11.066 0.855 10.544 1.00 90.75 103 LYS A N 1
ATOM 819 C CA . LYS A 1 103 ? -9.833 0.309 9.968 1.00 90.75 103 LYS A CA 1
ATOM 820 C C . LYS A 1 103 ? -8.944 1.456 9.499 1.00 90.75 103 LYS A C 1
ATOM 822 O O . LYS A 1 103 ? -9.452 2.480 9.050 1.00 90.75 103 LYS A O 1
ATOM 827 N N . PHE A 1 104 ? -7.632 1.266 9.579 1.00 93.06 104 PHE A N 1
ATOM 828 C CA . PHE A 1 104 ? -6.647 2.245 9.129 1.00 93.06 104 PHE A CA 1
ATOM 829 C C . PHE A 1 104 ? -5.632 1.577 8.206 1.00 93.06 104 PHE A C 1
ATOM 831 O O . PHE A 1 104 ? -5.178 0.467 8.484 1.00 93.06 104 PHE A O 1
ATOM 838 N N . LEU A 1 105 ? -5.248 2.278 7.141 1.00 93.50 105 LEU A N 1
ATOM 839 C CA . LEU A 1 105 ? -4.182 1.883 6.228 1.00 93.50 105 LEU A CA 1
ATOM 840 C C . LEU A 1 105 ? -3.059 2.921 6.294 1.00 93.50 105 LEU A C 1
ATOM 842 O O . LEU A 1 105 ? -3.232 4.057 5.857 1.00 93.50 105 LEU A O 1
ATOM 846 N N . LEU A 1 106 ? -1.897 2.518 6.811 1.00 93.19 106 LEU A N 1
ATOM 847 C CA . LEU A 1 106 ? -0.679 3.327 6.773 1.00 93.19 106 LEU A CA 1
ATOM 848 C C . LEU A 1 106 ? 0.122 2.987 5.514 1.00 93.19 106 LEU A C 1
ATOM 850 O O . LEU A 1 106 ? 0.607 1.866 5.362 1.00 93.19 106 LEU A O 1
ATOM 854 N N . ILE A 1 107 ? 0.296 3.970 4.637 1.00 93.75 107 ILE A N 1
ATOM 855 C CA . ILE A 1 107 ? 1.185 3.891 3.480 1.00 93.75 107 ILE A CA 1
ATOM 856 C C . ILE A 1 107 ? 2.462 4.647 3.817 1.00 93.75 107 ILE A C 1
ATOM 858 O O . ILE A 1 107 ? 2.424 5.850 4.079 1.00 93.75 107 ILE A O 1
ATOM 862 N N . LEU A 1 108 ? 3.587 3.936 3.775 1.00 92.38 108 LEU A N 1
ATOM 863 C CA . LEU A 1 108 ? 4.911 4.478 4.046 1.00 92.38 108 LEU A CA 1
ATOM 864 C C . LEU A 1 108 ? 5.789 4.360 2.796 1.00 92.38 108 LEU A C 1
ATOM 866 O O . LEU A 1 108 ? 6.270 3.275 2.466 1.00 92.38 108 LEU A O 1
ATOM 870 N N . ASP A 1 109 ? 5.993 5.477 2.099 1.00 91.00 109 ASP A N 1
ATOM 871 C CA . ASP A 1 109 ? 6.944 5.537 0.987 1.00 91.00 109 ASP A CA 1
ATOM 872 C C . ASP A 1 109 ? 8.389 5.596 1.507 1.00 91.00 109 ASP A C 1
ATOM 874 O O . ASP A 1 109 ? 8.667 6.117 2.589 1.00 91.00 109 ASP A O 1
ATOM 878 N N . GLU A 1 110 ? 9.312 5.071 0.701 1.00 88.00 110 GLU A N 1
ATOM 879 C CA . GLU A 1 110 ? 10.750 5.030 0.978 1.00 88.00 110 GLU A CA 1
ATOM 880 C C . GLU A 1 110 ? 11.126 4.407 2.326 1.00 88.00 110 GLU A C 1
ATOM 882 O O . GLU A 1 110 ? 12.072 4.839 2.975 1.00 88.00 110 GLU A O 1
ATOM 887 N N . ILE A 1 111 ? 10.432 3.334 2.725 1.00 87.88 111 ILE A N 1
ATOM 888 C CA . ILE A 1 111 ? 10.676 2.607 3.986 1.00 87.88 111 ILE A CA 1
ATOM 889 C C . ILE A 1 111 ? 12.142 2.200 4.210 1.00 87.88 111 ILE A C 1
ATOM 891 O O . ILE A 1 111 ? 12.560 2.011 5.343 1.00 87.88 111 ILE A O 1
ATOM 895 N N . HIS A 1 112 ? 12.952 2.110 3.157 1.00 85.69 112 HIS A N 1
ATOM 896 C CA . HIS A 1 112 ? 14.388 1.862 3.273 1.00 85.69 112 HIS A CA 1
ATOM 897 C C . HIS A 1 112 ? 15.158 2.998 3.985 1.00 85.69 112 HIS A C 1
ATOM 899 O O . HIS A 1 112 ? 16.285 2.785 4.425 1.00 85.69 112 HIS A O 1
ATOM 905 N N . HIS A 1 113 ? 14.558 4.187 4.112 1.00 84.81 113 HIS A N 1
ATOM 906 C CA . HIS A 1 113 ? 15.044 5.301 4.925 1.00 84.81 113 HIS A CA 1
ATOM 907 C C . HIS A 1 113 ? 14.563 5.253 6.380 1.00 84.81 113 HIS A C 1
ATOM 909 O O . HIS A 1 113 ? 15.064 6.028 7.191 1.00 84.81 113 HIS A O 1
ATOM 915 N N . LEU A 1 114 ? 13.636 4.351 6.730 1.00 80.62 114 LEU A N 1
ATOM 916 C CA . LEU A 1 114 ? 13.162 4.155 8.099 1.00 80.62 114 LEU A CA 1
ATOM 917 C C . LEU A 1 114 ? 14.245 3.438 8.931 1.00 80.62 114 LEU A C 1
ATOM 919 O O . LEU A 1 114 ? 14.114 2.260 9.219 1.00 80.62 114 LEU A O 1
ATOM 923 N N . ASN A 1 115 ? 15.314 4.170 9.254 1.00 68.38 115 ASN A N 1
ATOM 924 C CA . ASN A 1 115 ? 16.430 3.903 10.169 1.00 68.38 115 ASN A CA 1
ATOM 925 C C . ASN A 1 115 ? 17.075 2.495 10.250 1.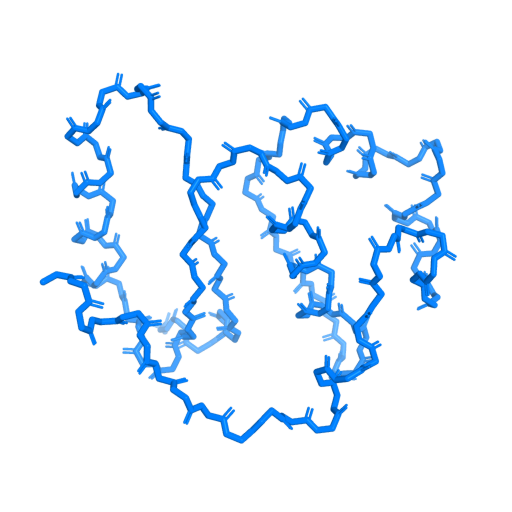00 68.38 115 ASN A C 1
ATOM 927 O O . ASN A 1 115 ? 16.436 1.460 10.419 1.00 68.38 115 ASN A O 1
ATOM 931 N N . ARG A 1 116 ? 18.418 2.520 10.269 1.00 53.34 116 ARG A N 1
ATOM 932 C CA . ARG A 1 116 ? 19.235 1.601 11.078 1.00 53.34 116 ARG A CA 1
ATOM 933 C C . ARG A 1 116 ? 18.957 1.800 12.565 1.00 53.34 116 ARG A C 1
ATOM 935 O O . ARG A 1 116 ? 18.726 2.967 12.952 1.00 53.34 116 ARG A O 1
#

Sequence (116 aa):
MTELFEHNKNLLLSSRFLPESFDEFVGQKHLLSKDSVLRTLIEEDKLFSLIFYGPPGTGKTALAKLIAKKTNSEVVHTNATVFGIPEIKELTNTIRHYHGQKKFLLILDEIHHLNR

Radius of gyration: 15.2 Å; Cα contacts (8 Å, |Δi|>4): 89; chains: 1; bounding box: 34×36×38 Å

Secondary structure (DSSP, 8-state):
--TTS-------GGGGG--SSTTT--S-HHHHSTT-HHHHHHHTT---------STTSSHHHHHHHHHHH-SSEEEEEETTT--HHHHHHHHHHHHTTTTSS-EEEEEETGGGS--

Nearest PDB structures (foldseek):
  3pvs-assembly1_B  TM=7.894E-01  e=9.631E-07  Escherichia coli
  3pvs-assembly1_C  TM=7.652E-01  e=2.846E-06  Escherichia coli
  3pvs-assembly1_D  TM=8.109E-01  e=7.893E-06  Escherichia coli
  3pvs-assembly1_A  TM=7.809E-01  e=1.157E-05  Escherichia coli

Solvent-accessible surface area (backbone atoms only — not comparable to full-atom values): 7477 Å² total; per-residue (Å²): 128,76,77,83,74,71,76,91,59,88,75,51,76,71,66,79,69,57,51,93,45,68,88,62,46,84,67,66,54,84,51,49,30,88,88,17,70,59,37,46,29,45,77,66,62,62,69,72,96,79,83,87,82,76,67,90,89,75,45,59,70,54,50,54,51,42,49,58,72,62,39,91,40,54,71,45,81,49,42,18,84,82,46,47,72,70,56,53,50,52,51,52,53,59,56,56,74,48,73,74,79,61,55,72,42,82,44,65,44,62,54,90,53,50,68,134